Protein AF-A0A831PJU1-F1 (afdb_monomer)

Mean predicted aligned error: 10.59 Å

pLDDT: mean 78.31, std 22.46, range [34.94, 98.44]

Structure (mmCIF, N/CA/C/O backbone):
data_AF-A0A831PJU1-F1
#
_entry.id   AF-A0A831PJU1-F1
#
loop_
_atom_site.group_PDB
_atom_site.id
_atom_site.type_symbol
_atom_site.label_atom_id
_atom_site.label_alt_id
_atom_site.label_comp_id
_atom_site.label_asym_id
_atom_site.label_entity_id
_atom_site.label_seq_id
_atom_site.pdbx_PDB_ins_code
_atom_site.Cartn_x
_atom_site.Cartn_y
_atom_site.Cartn_z
_atom_site.occupancy
_atom_site.B_iso_or_equiv
_atom_site.auth_seq_id
_atom_site.auth_comp_id
_atom_site.auth_asym_id
_atom_site.auth_atom_id
_atom_site.pdbx_PDB_model_num
ATOM 1 N N . GLU A 1 1 ? -14.103 -5.740 18.230 1.00 51.94 1 GLU A N 1
ATOM 2 C CA . GLU A 1 1 ? -12.913 -6.485 17.785 1.00 51.94 1 GLU A CA 1
ATOM 3 C C . GLU A 1 1 ? -12.013 -5.555 16.991 1.00 51.94 1 GLU A C 1
ATOM 5 O O . GLU A 1 1 ? -12.537 -4.743 16.231 1.00 51.94 1 GLU A O 1
ATOM 10 N N . ASP A 1 2 ? -10.699 -5.643 17.201 1.00 80.62 2 ASP A N 1
ATOM 11 C CA . ASP A 1 2 ? -9.700 -4.810 16.522 1.00 80.62 2 ASP A CA 1
ATOM 12 C C . ASP A 1 2 ? -9.123 -5.567 15.317 1.00 80.62 2 ASP A C 1
ATOM 14 O O . ASP A 1 2 ? -8.125 -6.281 15.425 1.00 80.62 2 ASP A O 1
ATOM 18 N N . SER A 1 3 ? -9.775 -5.442 14.161 1.00 91.69 3 SER A N 1
ATOM 19 C CA . SER A 1 3 ? -9.305 -6.041 12.906 1.00 91.69 3 SER A CA 1
ATOM 20 C C . SER A 1 3 ? -8.198 -5.200 12.259 1.00 91.69 3 SER A C 1
ATOM 22 O O . SER A 1 3 ? -8.164 -3.973 12.376 1.00 91.69 3 SER A O 1
ATOM 24 N N . THR A 1 4 ? -7.296 -5.861 11.535 1.00 94.81 4 THR A N 1
ATOM 25 C CA . THR A 1 4 ? -6.269 -5.216 10.704 1.00 94.81 4 THR A CA 1
ATOM 26 C C . THR A 1 4 ? -6.450 -5.657 9.257 1.00 94.81 4 THR A C 1
ATOM 28 O O . THR A 1 4 ? -6.642 -6.843 9.000 1.00 94.81 4 THR A O 1
ATOM 31 N N . VAL A 1 5 ? -6.396 -4.707 8.327 1.00 96.75 5 VAL A N 1
ATOM 32 C CA . VAL A 1 5 ? -6.480 -4.923 6.878 1.00 96.75 5 VAL A CA 1
ATOM 33 C C . VAL A 1 5 ? -5.145 -4.540 6.255 1.00 96.75 5 VAL A C 1
ATOM 35 O O . VAL A 1 5 ? -4.593 -3.482 6.558 1.00 96.75 5 VAL A O 1
ATOM 38 N N . ILE A 1 6 ? -4.638 -5.399 5.377 1.00 97.56 6 ILE A N 1
ATOM 39 C CA . ILE A 1 6 ? -3.437 -5.158 4.579 1.00 97.56 6 ILE A CA 1
ATOM 40 C C . ILE A 1 6 ? -3.882 -5.185 3.116 1.00 97.56 6 ILE A C 1
ATOM 42 O O . ILE A 1 6 ? -4.322 -6.227 2.636 1.00 97.56 6 ILE A O 1
ATOM 46 N N . ASP A 1 7 ? -3.828 -4.038 2.443 1.00 97.25 7 ASP A N 1
ATOM 47 C CA . ASP A 1 7 ? -4.255 -3.870 1.049 1.00 97.25 7 ASP A CA 1
ATOM 48 C C . ASP A 1 7 ? -3.014 -3.815 0.142 1.00 97.25 7 ASP A C 1
ATOM 50 O O . ASP A 1 7 ? -2.282 -2.820 0.120 1.00 97.25 7 ASP A O 1
ATOM 54 N N . CYS A 1 8 ? -2.724 -4.929 -0.533 1.00 96.69 8 CYS A N 1
ATOM 55 C CA . CYS A 1 8 ? -1.525 -5.127 -1.348 1.00 96.69 8 CYS A CA 1
ATOM 56 C C . CYS A 1 8 ? -1.805 -4.755 -2.812 1.00 96.69 8 CYS A C 1
ATOM 58 O O . CYS A 1 8 ? -2.530 -5.478 -3.492 1.00 96.69 8 CYS A O 1
ATOM 60 N N . GLY A 1 9 ? -1.193 -3.680 -3.316 1.00 94.12 9 GLY A N 1
ATOM 61 C CA . GLY A 1 9 ? -1.512 -3.144 -4.645 1.00 94.12 9 GLY A CA 1
ATOM 62 C C . GLY A 1 9 ? -2.784 -2.299 -4.614 1.00 94.12 9 GLY A C 1
ATOM 63 O O . GLY A 1 9 ? -3.704 -2.510 -5.402 1.00 94.12 9 GLY A O 1
ATOM 64 N N . ALA A 1 10 ? -2.842 -1.363 -3.666 1.00 95.88 10 ALA A N 1
ATOM 65 C CA . ALA A 1 10 ? -4.027 -0.563 -3.371 1.00 95.88 10 ALA A CA 1
ATOM 66 C C . ALA A 1 10 ? -4.465 0.359 -4.529 1.00 95.88 10 ALA A C 1
ATOM 68 O O . ALA A 1 10 ? -5.584 0.883 -4.505 1.00 95.88 10 ALA A O 1
ATOM 69 N N . ASN A 1 11 ? -3.615 0.562 -5.541 1.00 94.31 11 ASN A N 1
ATOM 70 C CA . ASN A 1 11 ? -3.856 1.387 -6.719 1.00 94.31 11 ASN A CA 1
ATOM 71 C C . ASN A 1 11 ? -4.369 2.779 -6.314 1.00 94.31 11 ASN A C 1
ATOM 73 O O . ASN A 1 11 ? -3.775 3.442 -5.469 1.00 94.31 11 ASN A O 1
ATOM 77 N N . VAL A 1 12 ? -5.492 3.228 -6.874 1.00 95.06 12 VAL A N 1
ATOM 78 C CA . VAL A 1 12 ? -6.143 4.499 -6.550 1.00 95.06 12 VAL A CA 1
ATOM 79 C C . VAL A 1 12 ? -7.077 4.401 -5.337 1.00 95.06 12 VAL A C 1
ATOM 81 O O . VAL A 1 12 ? -7.800 5.355 -5.063 1.00 95.06 12 VAL A O 1
ATOM 84 N N . GLY A 1 13 ? -7.096 3.284 -4.606 1.00 95.44 13 GLY A N 1
ATOM 85 C CA . GLY A 1 13 ? -7.772 3.154 -3.312 1.00 95.44 13 GLY A CA 1
ATOM 86 C C . GLY A 1 13 ? -9.250 2.772 -3.345 1.00 95.44 13 GLY A C 1
ATOM 87 O O . GLY A 1 13 ? -9.945 3.014 -2.359 1.00 95.44 13 GLY A O 1
ATOM 88 N N . ASP A 1 14 ? -9.755 2.184 -4.434 1.00 95.06 14 ASP A N 1
ATOM 89 C CA . ASP A 1 14 ? -11.165 1.768 -4.516 1.00 95.06 14 ASP A CA 1
ATOM 90 C C . ASP A 1 14 ? -11.525 0.732 -3.442 1.00 95.06 14 ASP A C 1
ATOM 92 O O . ASP A 1 14 ? -12.551 0.870 -2.776 1.00 95.06 14 ASP A O 1
ATOM 96 N N . ILE A 1 15 ? -10.647 -0.251 -3.212 1.00 95.75 15 ILE A N 1
ATOM 97 C CA . ILE A 1 15 ? -10.822 -1.264 -2.163 1.00 95.75 15 ILE A CA 1
ATOM 98 C C . ILE A 1 15 ? -10.480 -0.699 -0.784 1.00 95.75 15 ILE A C 1
ATOM 100 O O . ILE A 1 15 ? -11.273 -0.853 0.145 1.00 95.75 15 ILE A O 1
ATOM 104 N N . THR A 1 16 ? -9.366 0.031 -0.655 1.00 97.19 16 THR A N 1
ATOM 105 C CA . THR A 1 16 ? -8.978 0.705 0.596 1.00 97.19 16 THR A CA 1
ATOM 106 C C . THR A 1 16 ? -10.141 1.510 1.201 1.00 97.19 16 THR A C 1
ATOM 108 O O . THR A 1 16 ? -10.396 1.434 2.405 1.00 97.19 16 THR A O 1
ATOM 111 N N . LEU A 1 17 ? -10.890 2.259 0.381 1.00 96.88 17 LEU A N 1
ATOM 112 C CA . LEU A 1 17 ? -11.993 3.101 0.853 1.00 96.88 17 LEU A CA 1
ATOM 113 C C . LEU A 1 17 ? -13.199 2.323 1.394 1.00 96.88 17 LEU A C 1
ATOM 115 O O . LEU A 1 17 ? -13.940 2.870 2.212 1.00 96.88 17 LEU A O 1
ATOM 119 N N . LEU A 1 18 ? -13.396 1.060 1.006 1.00 96.00 18 LEU A N 1
ATOM 120 C CA . LEU A 1 18 ? -14.462 0.227 1.579 1.00 96.00 18 LEU A CA 1
ATOM 121 C C . LEU A 1 18 ? -14.248 0.006 3.082 1.00 96.00 18 LEU A C 1
ATOM 123 O O . LEU A 1 18 ? -15.209 -0.079 3.848 1.00 96.00 18 LEU A O 1
ATOM 127 N N . PHE A 1 19 ? -12.990 -0.001 3.523 1.00 95.38 19 PHE A N 1
ATOM 128 C CA . PHE A 1 19 ? -12.617 -0.177 4.924 1.00 95.38 19 PHE A CA 1
ATOM 129 C C . PHE A 1 19 ? -12.544 1.137 5.711 1.00 95.38 19 PHE A C 1
ATOM 131 O O . PHE A 1 19 ? -12.462 1.113 6.941 1.00 95.38 19 PHE A O 1
ATOM 138 N N . ALA A 1 20 ? -12.651 2.286 5.040 1.00 92.94 20 ALA A N 1
ATOM 139 C CA . ALA A 1 20 ? -12.529 3.611 5.646 1.00 92.94 20 ALA A CA 1
ATOM 140 C C . ALA A 1 20 ? -13.584 3.896 6.730 1.00 92.94 20 ALA A C 1
ATOM 142 O O . ALA A 1 20 ? -13.316 4.602 7.696 1.00 92.94 20 ALA A O 1
ATOM 143 N N . LYS A 1 21 ? -14.784 3.317 6.592 1.00 88.69 21 LYS A N 1
ATOM 144 C CA . LYS A 1 21 ? -15.891 3.464 7.557 1.00 88.69 21 LYS A CA 1
ATOM 145 C C . LYS A 1 21 ? -15.870 2.426 8.683 1.00 88.69 21 LYS A C 1
ATOM 147 O O . LYS A 1 21 ? -16.738 2.443 9.553 1.00 88.69 21 LYS A O 1
ATOM 152 N N . THR A 1 22 ? -14.922 1.495 8.651 1.00 91.94 22 THR A N 1
ATOM 153 C CA . THR A 1 22 ? -14.787 0.460 9.678 1.00 91.94 22 THR A CA 1
ATOM 154 C C . THR A 1 22 ? -13.880 0.942 10.810 1.00 91.94 22 THR A C 1
ATOM 156 O O . THR A 1 22 ? -13.189 1.949 10.688 1.00 91.94 22 THR A O 1
ATOM 159 N N . LYS A 1 23 ? -13.843 0.199 11.921 1.00 92.81 23 LYS A N 1
ATOM 160 C CA . LYS A 1 23 ? -12.859 0.422 12.995 1.00 92.81 23 LYS A CA 1
ATOM 161 C C . LYS A 1 23 ? -11.515 -0.270 12.728 1.00 92.81 23 LYS A C 1
ATOM 163 O O . LYS A 1 23 ? -10.625 -0.198 13.571 1.00 92.81 23 LYS A O 1
ATOM 168 N N . ALA A 1 24 ? -11.369 -0.956 11.592 1.00 95.00 24 ALA A N 1
ATOM 169 C CA . ALA A 1 24 ? -10.143 -1.667 11.273 1.00 95.00 24 ALA A CA 1
ATOM 170 C C . ALA A 1 24 ? -9.000 -0.687 10.992 1.00 95.00 24 ALA A C 1
ATOM 172 O O . ALA A 1 24 ? -9.207 0.362 10.376 1.00 95.00 24 ALA A O 1
ATOM 173 N N . LYS A 1 25 ? -7.786 -1.058 11.405 1.00 96.00 25 LYS A N 1
ATOM 174 C CA . LYS A 1 25 ? -6.561 -0.388 10.953 1.00 96.00 25 LYS A CA 1
ATOM 175 C C . LYS A 1 25 ? -6.216 -0.902 9.562 1.00 96.00 25 LYS A C 1
ATOM 177 O O . LYS A 1 25 ? -6.105 -2.111 9.380 1.00 96.00 25 LYS A O 1
ATOM 182 N N . VAL A 1 26 ? -6.046 -0.002 8.604 1.00 97.62 26 VAL A N 1
ATOM 183 C CA . VAL A 1 26 ? -5.797 -0.334 7.200 1.00 97.62 26 VAL A CA 1
ATOM 184 C C . VAL A 1 26 ? -4.393 0.114 6.819 1.00 97.62 26 VAL A C 1
ATOM 186 O O . VAL A 1 26 ? -4.029 1.274 7.016 1.00 97.62 26 VAL A O 1
ATOM 189 N N . PHE A 1 27 ? -3.611 -0.804 6.264 1.00 98.25 27 PHE A N 1
ATOM 190 C CA . PHE A 1 27 ? -2.280 -0.550 5.727 1.00 98.25 27 PHE A CA 1
ATOM 191 C C . PHE A 1 27 ? -2.301 -0.823 4.223 1.00 98.25 27 PHE A C 1
ATOM 193 O O . PHE A 1 27 ? -2.376 -1.977 3.808 1.00 98.25 27 PHE A O 1
ATOM 200 N N . SER A 1 28 ? -2.259 0.237 3.421 1.00 98.44 28 SER A N 1
ATOM 201 C CA . SER A 1 28 ? -2.364 0.173 1.961 1.00 98.44 28 SER A CA 1
ATOM 202 C C . SER A 1 28 ? -1.003 0.380 1.310 1.00 98.44 28 SER A C 1
ATOM 204 O O . SER A 1 28 ? -0.335 1.382 1.569 1.00 98.44 28 SER A O 1
ATOM 206 N N . PHE A 1 29 ? -0.603 -0.544 0.447 1.00 98.31 29 PHE A N 1
ATOM 207 C CA . PHE A 1 29 ? 0.674 -0.528 -0.258 1.00 98.31 29 PHE A CA 1
ATOM 208 C C . PHE A 1 29 ? 0.426 -0.328 -1.750 1.00 98.31 29 PHE A C 1
ATOM 210 O O . PHE A 1 29 ? -0.255 -1.144 -2.367 1.00 98.31 29 PHE A O 1
ATOM 217 N N . GLU A 1 30 ? 0.966 0.745 -2.327 1.00 97.12 30 GLU A N 1
ATOM 218 C CA . GLU A 1 30 ? 0.897 1.001 -3.768 1.00 97.12 30 GLU A CA 1
ATOM 219 C C . GLU A 1 30 ? 2.262 1.458 -4.303 1.00 97.12 30 GLU A C 1
ATOM 221 O O . GLU A 1 30 ? 2.728 2.533 -3.921 1.00 97.12 30 GLU A O 1
ATOM 226 N N . PRO A 1 31 ? 2.921 0.675 -5.172 1.00 94.81 31 PRO A N 1
ATOM 227 C CA . PRO A 1 31 ? 4.228 1.044 -5.705 1.00 94.81 31 PRO A CA 1
ATOM 228 C C . PRO A 1 31 ? 4.211 2.162 -6.758 1.00 94.81 31 PRO A C 1
ATOM 230 O O . PRO A 1 31 ? 5.196 2.895 -6.859 1.00 94.81 31 PRO A O 1
ATOM 233 N N . ASP A 1 32 ? 3.147 2.309 -7.556 1.00 91.94 32 ASP A N 1
ATOM 234 C CA . ASP A 1 32 ? 3.074 3.323 -8.613 1.00 91.94 32 ASP A CA 1
ATOM 235 C C . ASP A 1 32 ? 2.937 4.733 -7.994 1.00 91.94 32 ASP A C 1
ATOM 237 O O . ASP A 1 32 ? 1.928 5.022 -7.346 1.00 91.94 32 ASP A O 1
ATOM 241 N N . PRO A 1 33 ? 3.887 5.664 -8.234 1.00 91.62 33 PRO A N 1
ATOM 242 C CA . PRO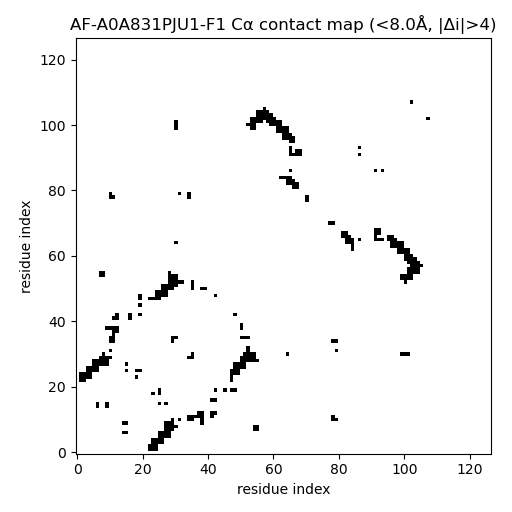 A 1 33 ? 3.844 7.012 -7.664 1.00 91.62 33 PRO A CA 1
ATOM 243 C C . PRO A 1 33 ? 2.575 7.812 -8.007 1.00 91.62 33 PRO A C 1
ATOM 245 O O . PRO A 1 33 ? 2.104 8.609 -7.192 1.00 91.62 33 PRO A O 1
ATOM 248 N N . LEU A 1 34 ? 2.019 7.631 -9.211 1.00 89.44 34 LEU A N 1
ATOM 249 C CA . LEU A 1 34 ? 0.812 8.337 -9.649 1.00 89.44 34 LEU A CA 1
ATOM 250 C C . LEU A 1 34 ? -0.429 7.766 -8.962 1.00 89.44 34 LEU A C 1
ATOM 252 O O . LEU A 1 34 ? -1.226 8.535 -8.422 1.00 89.44 34 LEU A O 1
ATOM 256 N N . ALA A 1 35 ? -0.560 6.438 -8.919 1.00 91.12 35 ALA A N 1
ATOM 257 C CA . ALA A 1 35 ? -1.664 5.786 -8.218 1.00 91.12 35 ALA A CA 1
ATOM 258 C C . ALA A 1 35 ? -1.600 6.071 -6.709 1.00 91.12 35 ALA A C 1
ATOM 260 O O . ALA A 1 35 ? -2.594 6.492 -6.116 1.00 91.12 35 ALA A O 1
ATOM 261 N N . TYR A 1 36 ? -0.405 5.986 -6.114 1.00 96.12 36 TYR A N 1
ATOM 262 C CA . TYR A 1 36 ? -0.152 6.314 -4.712 1.00 96.12 36 TYR A CA 1
ATOM 263 C C . TYR A 1 36 ? -0.536 7.759 -4.365 1.00 96.12 36 TYR A C 1
ATOM 265 O O . TYR A 1 36 ? -1.144 8.007 -3.321 1.00 96.12 36 TYR A O 1
ATOM 273 N N . LYS A 1 37 ? -0.237 8.729 -5.242 1.00 95.94 37 LYS A N 1
ATOM 274 C CA . LYS A 1 37 ? -0.661 10.124 -5.048 1.00 95.94 37 LYS A CA 1
ATOM 275 C C . LYS A 1 37 ? -2.184 10.229 -4.952 1.00 95.94 37 LYS A C 1
ATOM 277 O O . LYS A 1 37 ? -2.688 10.888 -4.042 1.00 95.94 37 LYS A O 1
ATOM 282 N N . THR A 1 38 ? -2.915 9.565 -5.846 1.00 95.50 38 THR A N 1
ATOM 283 C CA . THR A 1 38 ? -4.384 9.534 -5.817 1.00 95.50 38 THR A CA 1
ATOM 284 C C . THR A 1 38 ? -4.917 8.800 -4.587 1.00 95.50 38 THR A C 1
ATOM 286 O O . THR A 1 38 ? -5.821 9.316 -3.931 1.00 95.50 38 THR A O 1
ATOM 289 N N . LEU A 1 39 ? -4.336 7.653 -4.223 1.00 97.19 39 LEU A N 1
ATOM 290 C CA . LEU A 1 39 ? -4.660 6.919 -2.999 1.00 97.19 39 LEU A CA 1
ATOM 291 C C . LEU A 1 39 ? -4.543 7.826 -1.772 1.00 97.19 39 LEU A C 1
ATOM 293 O O . LEU A 1 39 ? -5.523 7.997 -1.055 1.00 97.19 39 LEU A O 1
ATOM 297 N N . LYS A 1 40 ? -3.385 8.474 -1.577 1.00 97.88 40 LYS A N 1
ATOM 298 C CA .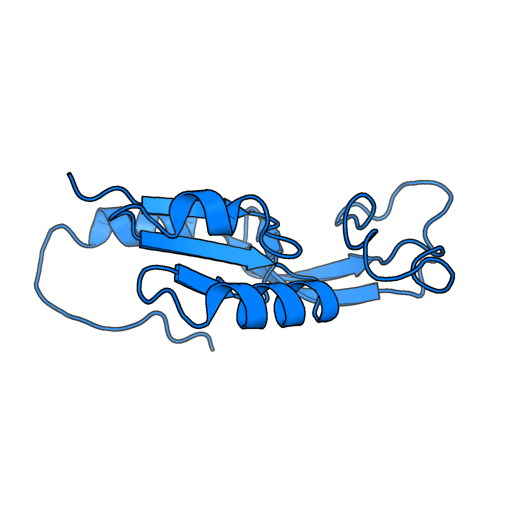 LYS A 1 40 ? -3.131 9.407 -0.466 1.00 97.88 40 LYS A CA 1
ATOM 299 C C . LYS A 1 40 ? -4.145 10.542 -0.412 1.00 97.88 40 LYS A C 1
ATOM 301 O O . LYS A 1 40 ? -4.579 10.909 0.675 1.00 97.88 40 LYS A O 1
ATOM 306 N N . GLN A 1 41 ? -4.510 11.111 -1.560 1.00 97.75 41 GLN A N 1
ATOM 307 C CA . GLN A 1 41 ? -5.510 12.179 -1.629 1.00 97.75 41 GLN A CA 1
ATOM 308 C C . GLN A 1 41 ? -6.897 11.676 -1.224 1.00 97.75 41 GLN A C 1
ATOM 310 O O . GLN A 1 41 ? -7.569 12.311 -0.415 1.00 97.75 41 GLN A O 1
ATOM 315 N N . ARG A 1 42 ? -7.314 10.520 -1.749 1.00 97.38 42 ARG A N 1
ATOM 316 C CA . ARG A 1 42 ? -8.627 9.925 -1.469 1.00 97.38 42 ARG A CA 1
ATOM 317 C C . ARG A 1 42 ? -8.763 9.453 -0.023 1.00 97.38 42 ARG A C 1
ATOM 319 O O . ARG A 1 42 ? -9.869 9.483 0.511 1.00 97.38 42 ARG A O 1
ATOM 326 N N . THR A 1 43 ? -7.667 9.040 0.613 1.00 97.69 43 THR A N 1
ATOM 327 C CA . THR A 1 43 ? -7.676 8.503 1.981 1.00 97.69 43 THR A CA 1
ATOM 328 C C . THR A 1 43 ? -7.294 9.518 3.064 1.00 97.69 43 THR A C 1
ATOM 330 O O . THR A 1 43 ? -7.388 9.194 4.244 1.00 97.69 43 THR A O 1
ATOM 333 N N . ALA A 1 44 ? -6.930 10.758 2.708 1.00 96.88 44 ALA A N 1
ATOM 334 C CA . ALA A 1 44 ? -6.405 11.770 3.637 1.00 96.88 44 ALA A CA 1
ATOM 335 C C . ALA A 1 44 ? -7.309 12.081 4.849 1.00 96.88 44 ALA A C 1
ATOM 337 O O . ALA A 1 44 ? -6.807 12.458 5.905 1.00 96.88 44 ALA A O 1
ATOM 338 N N . GLY A 1 45 ? -8.629 11.929 4.708 1.00 96.94 45 GLY A N 1
ATOM 339 C CA . GLY A 1 45 ? -9.600 12.172 5.781 1.00 96.94 45 GLY A CA 1
ATOM 340 C C . GLY A 1 45 ? -9.826 10.997 6.739 1.00 96.94 45 GLY A C 1
ATOM 341 O O . GLY A 1 45 ? -10.631 11.130 7.658 1.00 96.94 45 GLY A O 1
ATOM 342 N N . PHE A 1 46 ? -9.166 9.852 6.538 1.00 97.31 46 PHE A N 1
ATOM 343 C CA . PHE A 1 46 ? -9.432 8.627 7.295 1.00 97.31 46 PHE A CA 1
ATOM 344 C C . PHE A 1 46 ? -8.241 8.248 8.187 1.00 97.31 46 PHE A C 1
ATOM 346 O O . PHE A 1 46 ? -7.264 7.673 7.704 1.00 97.31 46 PHE A O 1
ATOM 353 N N . PRO A 1 47 ? -8.302 8.524 9.504 1.00 96.25 47 PRO A N 1
ATOM 354 C CA . PRO A 1 47 ? -7.167 8.328 10.411 1.00 96.25 47 PRO A CA 1
ATOM 355 C C . PRO A 1 47 ? -6.829 6.852 10.663 1.00 96.25 47 PRO A C 1
ATOM 357 O O . PRO A 1 47 ? -5.759 6.541 11.180 1.00 96.25 47 PRO A O 1
ATOM 360 N N . ASN A 1 48 ? -7.733 5.933 10.320 1.00 96.62 48 ASN A N 1
ATOM 361 C CA . ASN A 1 48 ? -7.506 4.497 10.423 1.00 96.62 48 ASN A CA 1
ATOM 362 C C . ASN A 1 48 ? -6.754 3.915 9.213 1.00 96.62 48 ASN A C 1
ATOM 364 O O . ASN A 1 48 ? -6.464 2.720 9.222 1.00 96.62 48 ASN A O 1
ATOM 368 N N . ILE A 1 49 ? -6.429 4.726 8.198 1.00 98.06 49 ILE A N 1
ATOM 369 C CA . ILE A 1 49 ? -5.744 4.298 6.975 1.00 98.06 49 ILE A CA 1
ATOM 370 C C . ILE A 1 49 ? -4.324 4.868 6.943 1.00 98.06 49 ILE A C 1
ATOM 372 O O . ILE A 1 49 ? -4.108 6.072 7.055 1.00 98.06 49 ILE A O 1
ATOM 376 N N . THR A 1 50 ? -3.338 3.998 6.743 1.00 98.31 50 THR A N 1
ATOM 377 C CA . THR A 1 50 ? -1.942 4.366 6.478 1.00 98.31 50 THR A CA 1
ATOM 378 C C . THR A 1 50 ? -1.555 3.869 5.093 1.00 98.31 50 THR A C 1
ATOM 380 O O . THR A 1 50 ? -1.761 2.701 4.780 1.00 98.31 50 THR A O 1
ATOM 383 N N . CYS A 1 51 ? -1.002 4.746 4.256 1.00 98.44 51 CYS A N 1
ATOM 384 C CA . CYS A 1 51 ? -0.578 4.402 2.898 1.00 98.44 51 CYS A CA 1
ATOM 385 C C . CYS A 1 51 ? 0.950 4.409 2.792 1.00 98.44 51 CYS A C 1
ATOM 387 O O . CYS A 1 51 ? 1.595 5.317 3.322 1.00 98.44 51 CYS A O 1
ATOM 389 N N . PHE A 1 52 ? 1.507 3.452 2.052 1.00 98.38 52 PHE A N 1
ATOM 390 C CA . PHE A 1 52 ? 2.933 3.332 1.765 1.00 98.38 52 PHE A CA 1
ATOM 391 C C . PHE A 1 52 ? 3.168 3.242 0.260 1.00 98.38 52 PHE A C 1
ATOM 393 O O . PHE A 1 52 ? 2.524 2.447 -0.425 1.00 98.38 52 PHE A O 1
ATOM 400 N N . GLN A 1 53 ? 4.130 4.018 -0.238 1.00 97.62 53 GLN A N 1
ATOM 401 C CA . GLN A 1 53 ? 4.573 3.927 -1.626 1.00 97.62 53 GLN A CA 1
ATOM 402 C C . GLN A 1 53 ? 5.578 2.780 -1.789 1.00 97.62 53 GLN A C 1
ATOM 404 O O . GLN A 1 53 ? 6.773 3.010 -1.954 1.00 97.62 53 GLN A O 1
ATOM 409 N N . LYS A 1 54 ? 5.112 1.541 -1.625 1.00 97.75 54 LYS A N 1
ATOM 410 C CA . LYS A 1 54 ? 5.949 0.336 -1.673 1.00 97.75 54 LYS A CA 1
ATOM 411 C C . LYS A 1 54 ? 5.193 -0.807 -2.337 1.00 97.75 54 LYS A C 1
ATOM 413 O O . LYS A 1 54 ? 3.973 -0.899 -2.219 1.00 97.75 54 LYS A O 1
ATOM 418 N N . GLY A 1 55 ? 5.928 -1.694 -2.995 1.00 96.12 55 GLY A N 1
ATOM 419 C CA . GLY A 1 55 ? 5.436 -3.003 -3.403 1.00 96.12 55 GLY A CA 1
ATOM 420 C C . GLY A 1 55 ? 5.353 -3.966 -2.217 1.00 96.12 55 GLY A C 1
ATOM 421 O O . GLY A 1 55 ? 5.964 -3.749 -1.168 1.00 96.12 55 GLY A O 1
ATOM 422 N N . VAL A 1 56 ? 4.623 -5.062 -2.403 1.00 96.88 56 VAL A N 1
ATOM 423 C CA . VAL A 1 56 ? 4.542 -6.159 -1.432 1.00 96.88 56 VAL A CA 1
ATOM 424 C C . VAL A 1 56 ? 5.091 -7.425 -2.077 1.00 96.88 56 VAL A C 1
ATOM 426 O O . VAL A 1 56 ? 4.679 -7.791 -3.176 1.00 96.88 56 VAL A O 1
ATOM 429 N N . GLY A 1 57 ? 6.025 -8.082 -1.396 1.00 96.12 57 GLY A N 1
ATOM 430 C CA . GLY A 1 57 ? 6.685 -9.298 -1.853 1.00 96.12 57 GLY A CA 1
ATOM 431 C C . GLY A 1 57 ? 7.090 -10.197 -0.687 1.00 96.12 57 GLY A C 1
ATOM 432 O O . GLY A 1 57 ? 6.517 -10.133 0.400 1.00 96.12 57 GLY A O 1
ATOM 433 N N . THR A 1 58 ? 8.072 -11.062 -0.930 1.00 96.38 58 THR A N 1
ATOM 434 C CA . THR A 1 58 ? 8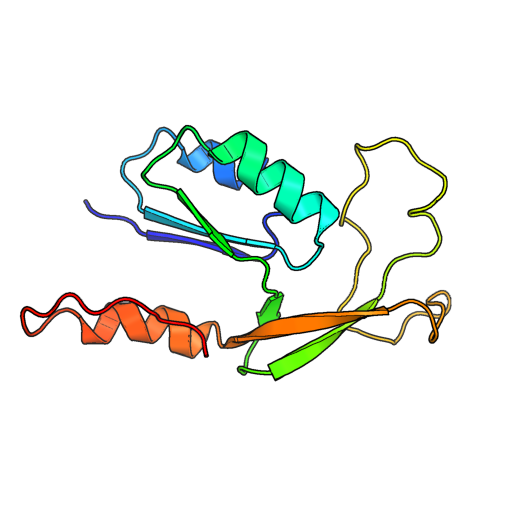.567 -12.059 0.038 1.00 96.38 58 THR A CA 1
ATOM 435 C C . THR A 1 58 ? 9.862 -11.648 0.731 1.00 96.38 58 THR A C 1
ATOM 437 O O . THR A 1 58 ? 10.374 -12.397 1.549 1.00 96.38 58 THR A O 1
ATOM 440 N N . GLU A 1 59 ? 10.427 -10.498 0.371 1.00 95.25 59 GLU A N 1
ATOM 441 C CA . GLU A 1 59 ? 11.685 -9.997 0.917 1.00 95.25 59 GLU A CA 1
ATOM 442 C C . GLU A 1 59 ? 11.722 -8.470 0.820 1.00 95.25 59 GLU A C 1
ATOM 444 O O . GLU A 1 59 ? 11.111 -7.878 -0.077 1.00 95.25 59 GLU A O 1
ATOM 449 N N . ASN A 1 60 ? 12.454 -7.833 1.734 1.00 97.31 60 ASN A N 1
ATOM 450 C CA . ASN A 1 60 ? 12.720 -6.404 1.643 1.00 97.31 60 ASN A CA 1
ATOM 451 C C . ASN A 1 60 ? 13.793 -6.164 0.581 1.00 97.31 60 ASN A C 1
ATOM 453 O O . ASN A 1 60 ? 14.929 -6.609 0.749 1.00 97.31 60 ASN A O 1
ATOM 457 N N . LYS A 1 61 ? 13.447 -5.465 -0.500 1.00 96.81 61 LYS A N 1
ATOM 458 C CA . LYS A 1 61 ? 14.391 -5.172 -1.586 1.00 96.81 61 LYS A CA 1
ATOM 459 C C . LYS A 1 61 ? 13.970 -3.985 -2.435 1.00 96.81 61 LYS A C 1
ATOM 461 O O . LYS A 1 61 ? 12.803 -3.594 -2.447 1.00 96.81 61 LYS A O 1
ATOM 466 N N . ILE A 1 62 ? 14.917 -3.489 -3.223 1.00 95.56 62 ILE A N 1
ATOM 467 C CA . ILE A 1 62 ? 14.612 -2.670 -4.391 1.00 95.56 62 ILE A CA 1
ATOM 468 C C . ILE A 1 62 ? 14.223 -3.598 -5.544 1.00 95.56 62 ILE A C 1
ATOM 470 O O . ILE A 1 62 ? 14.926 -4.566 -5.837 1.00 95.56 62 ILE A O 1
ATOM 474 N N . THR A 1 63 ? 13.079 -3.331 -6.167 1.00 89.56 63 THR A N 1
ATOM 475 C CA . THR A 1 63 ? 12.537 -4.134 -7.269 1.00 89.56 63 THR A CA 1
ATOM 476 C C . THR A 1 63 ? 12.297 -3.244 -8.486 1.00 89.56 63 THR A C 1
ATOM 478 O O . THR A 1 63 ? 11.679 -2.188 -8.339 1.00 89.56 63 THR A O 1
ATOM 481 N N . PRO A 1 64 ? 12.725 -3.654 -9.693 1.00 87.62 64 PRO A N 1
ATOM 482 C CA . PRO A 1 64 ? 12.305 -3.004 -10.927 1.00 87.62 64 PRO A CA 1
ATOM 483 C C . PRO A 1 64 ? 10.791 -3.147 -11.129 1.00 87.62 64 PRO A C 1
ATOM 485 O O . PRO A 1 64 ? 10.253 -4.256 -11.150 1.00 87.62 64 PRO A O 1
ATOM 488 N N . PHE A 1 65 ? 10.099 -2.025 -11.289 1.00 83.50 65 PHE A N 1
ATOM 489 C CA . PHE A 1 65 ? 8.668 -1.953 -11.553 1.00 83.50 65 PHE A CA 1
ATOM 490 C C . PHE A 1 65 ? 8.435 -1.424 -12.964 1.00 83.50 65 PHE A C 1
ATOM 492 O O . PHE A 1 65 ? 8.676 -0.250 -13.253 1.00 83.50 65 PHE A O 1
ATOM 499 N N . PHE A 1 66 ? 7.987 -2.310 -13.851 1.00 79.44 66 PHE A N 1
ATOM 500 C CA . PHE A 1 66 ? 7.829 -2.017 -15.271 1.00 79.44 66 PHE A CA 1
ATOM 501 C C . PHE A 1 66 ? 6.450 -1.424 -15.557 1.00 79.44 66 PHE A C 1
ATOM 503 O O . PHE A 1 66 ? 5.421 -1.979 -15.154 1.00 79.44 66 PHE A O 1
ATOM 510 N N . PHE A 1 67 ? 6.426 -0.317 -16.300 1.00 69.44 67 PHE A N 1
ATOM 511 C CA . PHE A 1 67 ? 5.182 0.284 -16.769 1.00 69.44 67 PHE A CA 1
ATOM 512 C C . PHE A 1 67 ? 4.751 -0.327 -18.103 1.00 69.44 67 PHE A C 1
ATOM 514 O O . PHE A 1 67 ? 5.563 -0.529 -19.006 1.00 69.44 67 PHE A O 1
ATOM 521 N N . HIS A 1 68 ? 3.449 -0.565 -18.267 1.00 63.50 68 HIS A N 1
ATOM 522 C CA . HIS A 1 68 ? 2.908 -0.929 -19.575 1.00 63.50 68 HIS A CA 1
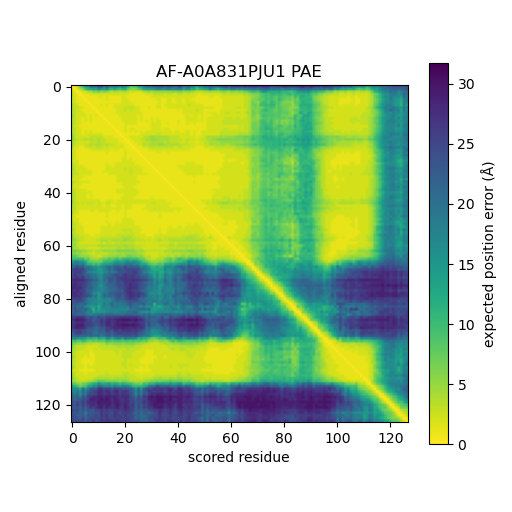ATOM 523 C C . HIS A 1 68 ? 2.965 0.281 -20.527 1.00 63.50 68 HIS A C 1
ATOM 525 O O . HIS A 1 68 ? 2.627 1.401 -20.134 1.00 63.50 68 HIS A O 1
ATOM 531 N N . ARG A 1 69 ? 3.351 0.058 -21.794 1.00 52.16 69 ARG A N 1
ATOM 532 C CA . ARG A 1 69 ? 3.565 1.104 -22.822 1.00 52.16 69 ARG A CA 1
ATOM 533 C C . ARG A 1 69 ? 2.369 2.041 -23.060 1.00 52.16 69 ARG A C 1
ATOM 535 O O . ARG A 1 69 ? 2.568 3.173 -23.478 1.00 52.16 69 ARG A O 1
ATOM 542 N N . GLU A 1 70 ? 1.146 1.609 -22.759 1.00 54.00 70 GLU A N 1
ATOM 543 C CA . GLU A 1 70 ? -0.088 2.378 -23.004 1.00 54.00 70 GLU A CA 1
ATOM 544 C C . GLU A 1 70 ? -0.431 3.401 -21.909 1.00 54.00 70 GLU A C 1
ATOM 546 O O . GLU A 1 70 ? -1.401 4.148 -22.044 1.00 54.00 70 GLU A O 1
ATOM 551 N N . ARG A 1 71 ? 0.390 3.508 -20.852 1.00 51.97 71 ARG A N 1
ATOM 552 C CA . ARG A 1 71 ? 0.233 4.525 -19.794 1.00 51.97 71 ARG A CA 1
ATOM 553 C C . ARG A 1 71 ? 0.201 5.960 -20.342 1.00 51.97 71 ARG A C 1
ATOM 555 O O . ARG A 1 71 ? -0.322 6.853 -19.685 1.00 51.97 71 ARG A O 1
ATOM 562 N N . THR A 1 72 ? 0.754 6.185 -21.532 1.00 47.31 72 THR A N 1
ATOM 563 C CA . THR A 1 72 ? 0.854 7.498 -22.179 1.00 47.31 72 THR A CA 1
ATOM 564 C C . THR A 1 72 ? -0.423 7.961 -22.885 1.00 47.31 72 THR A C 1
ATOM 566 O O . THR A 1 72 ? -0.556 9.162 -23.099 1.00 47.31 72 THR A O 1
ATOM 569 N N . ASN A 1 73 ? -1.376 7.073 -23.211 1.00 45.00 73 ASN A N 1
ATOM 570 C CA . ASN A 1 73 ? -2.457 7.407 -24.155 1.00 45.00 73 ASN A CA 1
ATOM 571 C C . ASN A 1 73 ? -3.888 7.370 -23.601 1.00 45.00 73 ASN A C 1
ATOM 573 O O . ASN A 1 73 ? -4.811 7.760 -24.315 1.00 45.00 73 ASN A O 1
ATOM 577 N N . LEU A 1 74 ? -4.125 6.943 -22.356 1.00 43.28 74 LEU A N 1
ATOM 578 C CA . LEU A 1 74 ? -5.491 6.806 -21.842 1.00 43.28 74 LEU A CA 1
ATOM 579 C C . LEU A 1 74 ? -5.673 7.489 -20.485 1.00 43.28 74 LEU A C 1
ATOM 581 O O . LEU A 1 74 ? -5.147 7.063 -19.461 1.00 43.28 74 LEU A O 1
ATOM 585 N N . ASN A 1 75 ? -6.462 8.566 -20.527 1.00 45.53 75 ASN A N 1
ATOM 586 C CA . ASN A 1 75 ? -7.167 9.225 -19.430 1.00 45.53 75 ASN A CA 1
ATOM 587 C C . ASN A 1 75 ? -7.156 8.445 -18.110 1.00 45.53 75 ASN A C 1
ATOM 589 O O . ASN A 1 75 ? -7.904 7.481 -18.009 1.00 45.53 75 ASN A O 1
ATOM 593 N N . HIS A 1 76 ? -6.362 8.912 -17.134 1.00 48.59 76 HIS A N 1
ATOM 594 C CA . HIS A 1 76 ? -6.511 8.962 -15.659 1.00 48.59 76 HIS A CA 1
ATOM 595 C C . HIS A 1 76 ? -7.289 7.882 -14.854 1.00 48.59 76 HIS A C 1
ATOM 597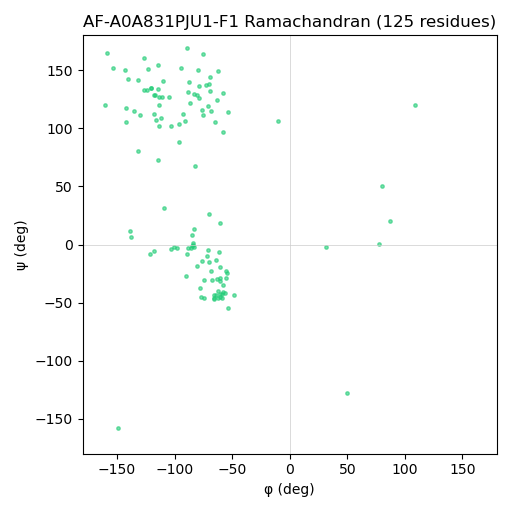 O O . HIS A 1 76 ? -7.336 7.967 -13.630 1.00 48.59 76 HIS A O 1
ATOM 603 N N . LYS A 1 77 ? -7.894 6.874 -15.477 1.00 43.81 77 LYS A N 1
ATOM 604 C CA . LYS A 1 77 ? -8.789 5.859 -14.903 1.00 43.81 77 LYS A CA 1
ATOM 605 C C . LYS A 1 77 ? -8.278 4.430 -15.115 1.00 43.81 77 LYS A C 1
ATOM 607 O O . LYS A 1 77 ? -8.839 3.513 -14.535 1.00 43.81 77 LYS A O 1
ATOM 612 N N . ALA A 1 78 ? -7.220 4.242 -15.906 1.00 45.88 78 ALA A N 1
ATOM 613 C CA . ALA A 1 78 ? -6.623 2.938 -16.205 1.00 45.88 78 ALA A CA 1
ATOM 614 C C . ALA A 1 78 ? -5.246 2.748 -15.538 1.00 45.88 78 ALA A C 1
ATOM 616 O O . ALA A 1 78 ? -4.366 2.090 -16.089 1.00 45.88 78 ALA A O 1
ATOM 617 N N . PHE A 1 79 ? -5.017 3.348 -14.365 1.00 51.50 79 PHE A N 1
ATOM 618 C CA . PHE A 1 79 ? -3.795 3.064 -13.617 1.00 51.50 79 PHE A CA 1
ATOM 619 C C . PHE A 1 79 ? -3.843 1.621 -13.076 1.00 51.50 79 PHE A C 1
ATOM 621 O O . PHE A 1 79 ? -4.844 1.184 -12.519 1.00 51.50 79 PHE A O 1
ATOM 628 N N . SER A 1 80 ? -2.746 0.892 -13.288 1.00 49.44 80 SER A N 1
ATOM 629 C CA . SER A 1 80 ? -2.314 -0.336 -12.597 1.00 49.44 80 SER A CA 1
ATOM 630 C C . SER A 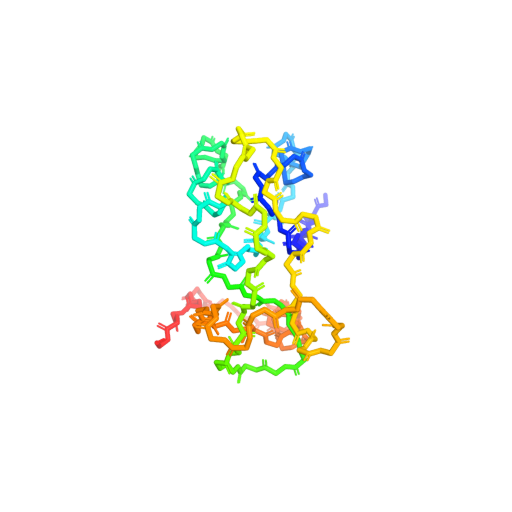1 80 ? -2.923 -1.719 -12.901 1.00 49.44 80 SER A C 1
ATOM 632 O O . SER A 1 80 ? -2.415 -2.686 -12.338 1.00 49.44 80 SER A O 1
ATOM 634 N N . VAL A 1 81 ? -3.881 -1.917 -13.814 1.00 46.84 81 VAL A N 1
ATOM 635 C CA . VAL A 1 81 ? -4.292 -3.308 -14.163 1.00 46.84 81 VAL A CA 1
ATOM 636 C C . VAL A 1 81 ? -3.244 -4.090 -14.978 1.00 46.84 81 VAL A C 1
ATOM 638 O O . VAL A 1 81 ? -3.430 -5.275 -15.239 1.00 46.84 81 VAL A O 1
ATOM 641 N N . SER A 1 82 ? -2.129 -3.466 -15.379 1.00 49.75 82 SER A N 1
ATOM 642 C CA . SER A 1 82 ? -1.130 -4.096 -16.261 1.00 49.75 82 SER A CA 1
ATOM 643 C C . SER A 1 82 ? 0.344 -3.857 -15.906 1.00 49.75 82 SER A C 1
ATOM 645 O O . SER A 1 82 ? 1.218 -4.272 -16.665 1.00 49.75 82 SER A O 1
ATOM 647 N N . SER A 1 83 ? 0.656 -3.223 -14.772 1.00 53.12 83 SER A N 1
ATOM 648 C CA . SER A 1 83 ? 2.051 -3.120 -14.309 1.00 53.12 83 SER A CA 1
ATOM 649 C C . SER A 1 83 ? 2.471 -4.437 -13.656 1.00 53.12 83 SER A C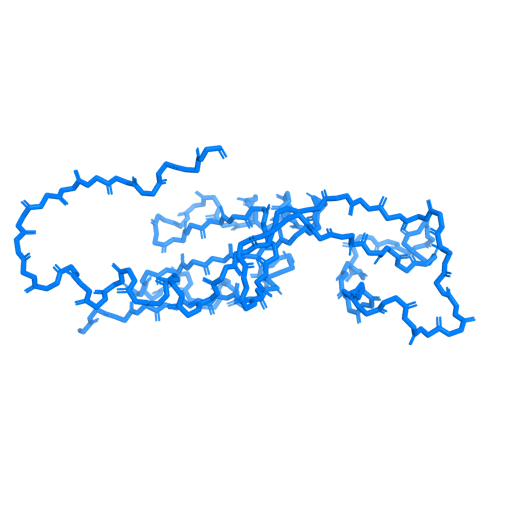 1
ATOM 651 O O . SER A 1 83 ? 1.699 -5.028 -12.900 1.00 53.12 83 SER A O 1
ATOM 653 N N . SER A 1 84 ? 3.674 -4.929 -13.956 1.00 53.41 84 SER A N 1
ATOM 654 C CA . SER A 1 84 ? 4.124 -6.247 -13.500 1.00 53.41 84 SER A CA 1
ATOM 655 C C . SER A 1 84 ? 5.518 -6.191 -12.891 1.00 53.41 84 SER A C 1
ATOM 657 O O . SER A 1 84 ? 6.412 -5.524 -13.403 1.00 53.41 84 SER A O 1
ATOM 659 N N . VAL A 1 85 ? 5.701 -6.962 -11.820 1.00 55.25 85 VAL A N 1
ATOM 660 C CA . VAL A 1 85 ? 7.017 -7.301 -11.253 1.00 55.25 85 VAL A CA 1
ATOM 661 C C . VAL A 1 85 ? 7.722 -8.375 -12.106 1.00 55.25 85 VAL A C 1
ATOM 663 O O . VAL A 1 85 ? 8.922 -8.596 -11.980 1.00 55.25 85 VAL A O 1
ATOM 666 N N . ILE A 1 86 ? 6.997 -9.046 -13.009 1.00 55.09 86 ILE A N 1
ATOM 667 C CA . ILE A 1 86 ? 7.523 -10.126 -13.848 1.00 55.09 86 ILE A CA 1
ATOM 668 C C . ILE A 1 86 ? 7.919 -9.551 -15.213 1.00 55.09 86 ILE A C 1
ATOM 670 O O . ILE A 1 86 ? 7.075 -9.319 -16.076 1.00 55.09 86 ILE A O 1
ATOM 674 N N . GLY A 1 87 ? 9.224 -9.378 -15.437 1.00 48.06 87 GLY A N 1
ATOM 675 C CA . GLY A 1 87 ? 9.814 -8.874 -16.688 1.00 48.06 87 GLY A CA 1
ATOM 676 C C . GLY A 1 87 ? 9.746 -9.825 -17.897 1.00 48.06 87 GLY A C 1
ATOM 677 O O . GLY A 1 87 ? 10.598 -9.749 -18.775 1.00 48.06 87 GLY A O 1
ATOM 678 N N . LYS A 1 88 ? 8.777 -10.748 -17.957 1.00 44.28 88 LYS A N 1
ATOM 679 C CA . LYS A 1 88 ? 8.604 -11.688 -19.079 1.00 44.28 88 LYS A CA 1
ATOM 680 C C . LYS A 1 88 ? 7.156 -11.730 -19.562 1.00 44.28 88 LYS A C 1
ATOM 682 O O . LYS A 1 88 ? 6.406 -12.646 -19.240 1.00 44.28 88 LYS A O 1
ATOM 687 N N . LYS A 1 89 ? 6.790 -10.744 -20.376 1.00 42.97 89 LYS A N 1
ATOM 688 C CA . LYS A 1 89 ? 5.798 -10.878 -21.451 1.00 42.97 89 LYS A CA 1
ATOM 689 C C . LYS A 1 89 ? 6.311 -10.071 -22.639 1.00 42.97 89 LYS A C 1
ATOM 691 O O . LYS A 1 89 ? 6.877 -9.001 -22.426 1.00 42.97 89 LYS A O 1
ATOM 696 N N . ASP A 1 90 ? 6.103 -10.578 -23.851 1.00 43.56 90 ASP A N 1
ATOM 697 C CA . ASP A 1 90 ? 6.663 -10.114 -25.136 1.00 43.56 90 ASP A CA 1
ATOM 698 C C . ASP A 1 90 ? 6.328 -8.663 -25.561 1.00 43.56 90 ASP A C 1
ATOM 700 O O . ASP A 1 90 ? 6.470 -8.313 -26.724 1.00 43.56 90 ASP A O 1
ATOM 704 N N . ASN A 1 91 ? 5.906 -7.785 -24.646 1.00 48.50 91 ASN A N 1
ATOM 705 C CA . ASN A 1 91 ? 5.521 -6.399 -24.930 1.00 48.50 91 ASN A CA 1
ATOM 706 C C . ASN A 1 91 ? 6.013 -5.371 -23.886 1.00 48.50 91 ASN A C 1
ATOM 708 O O . ASN A 1 91 ? 5.570 -4.220 -23.910 1.00 48.50 91 ASN A O 1
ATOM 712 N N . ILE A 1 92 ? 6.917 -5.748 -22.972 1.00 52.31 92 ILE A N 1
ATOM 713 C CA . ILE A 1 92 ? 7.497 -4.822 -21.986 1.00 52.31 92 ILE A CA 1
ATOM 714 C C . ILE A 1 92 ? 8.716 -4.139 -22.608 1.00 52.31 92 ILE A C 1
ATOM 716 O O . ILE A 1 92 ? 9.666 -4.801 -23.021 1.00 52.31 92 ILE A O 1
ATOM 720 N N . ASP A 1 93 ? 8.693 -2.808 -22.666 1.00 52.69 93 ASP A N 1
ATOM 721 C CA . ASP A 1 93 ? 9.895 -2.031 -22.947 1.00 52.69 93 ASP A CA 1
ATOM 722 C C . ASP A 1 93 ? 10.876 -2.241 -21.791 1.00 52.69 93 ASP A C 1
ATOM 724 O O . ASP A 1 93 ? 10.659 -1.735 -20.688 1.00 52.69 93 ASP A O 1
ATOM 728 N N . SER A 1 94 ? 11.931 -3.024 -22.008 1.00 52.66 94 SER A N 1
ATOM 729 C CA . SER A 1 94 ? 12.937 -3.337 -20.986 1.00 52.66 94 SER A CA 1
ATOM 730 C C . SER A 1 94 ? 13.679 -2.096 -20.467 1.00 52.66 94 SER A C 1
ATOM 732 O O . SER A 1 94 ? 14.435 -2.205 -19.505 1.00 52.66 94 SER A O 1
ATOM 734 N N . GLN A 1 95 ? 13.438 -0.921 -21.060 1.00 57.59 95 GLN A N 1
ATOM 735 C CA . GLN A 1 95 ? 14.016 0.362 -20.667 1.00 57.59 95 GLN A CA 1
ATOM 736 C C . GLN A 1 95 ? 13.058 1.284 -19.887 1.00 57.59 95 GLN A C 1
ATOM 738 O O . GLN A 1 95 ? 13.493 2.343 -19.445 1.00 57.59 95 GLN A O 1
ATOM 743 N N . ASN A 1 96 ? 11.782 0.922 -19.681 1.00 70.50 96 ASN A N 1
ATOM 744 C CA . ASN A 1 96 ? 10.809 1.793 -18.998 1.00 70.50 96 ASN A CA 1
ATOM 745 C C . ASN A 1 96 ? 10.328 1.210 -17.658 1.00 70.50 96 ASN A C 1
ATOM 747 O O . ASN A 1 96 ? 9.190 0.746 -17.516 1.00 70.50 96 ASN A O 1
ATOM 751 N N . PHE A 1 97 ? 11.218 1.236 -16.667 1.00 79.44 97 PHE A N 1
ATOM 752 C CA . PHE A 1 97 ? 10.921 0.861 -15.287 1.00 79.44 97 PHE A CA 1
ATOM 753 C C . PHE A 1 97 ? 11.324 1.964 -14.311 1.00 79.44 97 PHE A C 1
ATOM 755 O O . PHE A 1 97 ? 12.149 2.822 -14.620 1.00 79.44 97 PHE A O 1
ATOM 762 N N . ILE A 1 98 ? 10.746 1.916 -13.115 1.00 85.56 98 ILE A N 1
ATOM 763 C CA . ILE A 1 98 ? 11.277 2.619 -11.944 1.00 85.56 98 ILE A CA 1
ATOM 764 C C . ILE A 1 98 ? 11.732 1.605 -10.910 1.00 85.56 98 ILE A C 1
ATOM 766 O O . ILE A 1 98 ? 11.226 0.486 -10.851 1.00 85.56 98 ILE A O 1
ATOM 770 N N . GLU A 1 99 ? 12.668 2.009 -10.070 1.00 91.56 99 GLU A N 1
ATOM 771 C CA . GLU A 1 99 ? 13.007 1.263 -8.872 1.00 91.56 99 GLU A CA 1
ATOM 772 C C . GLU A 1 99 ? 12.029 1.622 -7.755 1.00 91.56 99 GLU A C 1
ATOM 774 O O . GLU A 1 99 ? 11.777 2.796 -7.479 1.00 91.56 99 GLU A O 1
ATOM 779 N N . ILE A 1 100 ? 11.456 0.598 -7.130 1.00 92.81 100 ILE A N 1
ATOM 780 C CA . ILE A 1 100 ? 10.570 0.744 -5.976 1.00 92.81 100 ILE A CA 1
ATOM 781 C C . ILE A 1 100 ? 11.115 -0.055 -4.803 1.00 92.81 100 ILE A C 1
ATOM 783 O O . ILE A 1 100 ? 11.710 -1.121 -4.974 1.00 92.81 100 ILE A O 1
ATOM 787 N N . GLU A 1 101 ? 10.824 0.399 -3.593 1.00 96.69 101 GLU A N 1
ATOM 788 C CA . GLU A 1 101 ? 10.949 -0.455 -2.420 1.00 96.69 101 GLU A CA 1
ATOM 789 C C 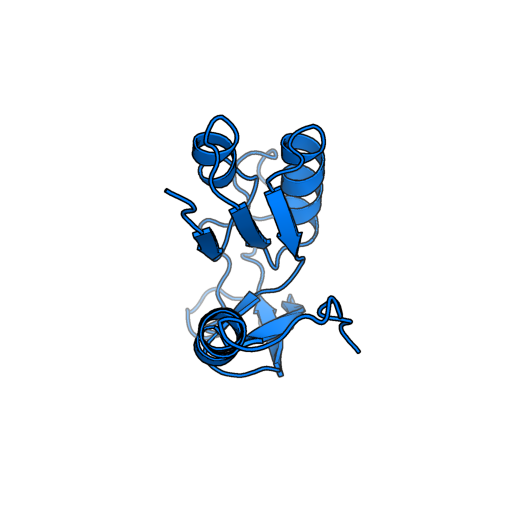. GLU A 1 101 ? 9.829 -1.495 -2.408 1.00 96.69 101 GLU A C 1
ATOM 791 O O . GLU A 1 101 ? 8.664 -1.192 -2.663 1.00 96.69 101 GLU A O 1
ATOM 796 N N . THR A 1 102 ? 10.174 -2.732 -2.081 1.00 97.25 102 THR A N 1
ATOM 797 C CA . THR A 1 102 ? 9.243 -3.831 -1.830 1.00 97.25 102 THR A CA 1
ATOM 798 C C . THR A 1 102 ? 9.455 -4.330 -0.414 1.00 97.25 102 THR A C 1
ATOM 800 O O . THR A 1 102 ? 10.601 -4.489 0.001 1.00 97.25 102 THR A O 1
ATOM 803 N N . ILE A 1 103 ? 8.366 -4.549 0.323 1.00 97.75 103 ILE A N 1
ATOM 804 C CA . ILE A 1 103 ? 8.424 -5.105 1.677 1.00 97.75 103 ILE A CA 1
ATOM 805 C C . ILE A 1 103 ? 8.248 -6.623 1.681 1.00 97.75 103 ILE A C 1
ATOM 807 O O . ILE A 1 103 ? 7.530 -7.177 0.849 1.00 97.75 103 ILE A O 1
ATOM 811 N N . ASP A 1 104 ? 8.828 -7.272 2.685 1.00 97.69 104 ASP A N 1
ATOM 812 C CA . ASP A 1 104 ? 8.476 -8.637 3.070 1.00 97.69 104 ASP A CA 1
ATOM 813 C C . ASP A 1 104 ? 7.128 -8.643 3.814 1.00 97.69 104 ASP A C 1
ATOM 815 O O . ASP A 1 104 ? 7.012 -8.151 4.944 1.00 97.69 104 ASP A O 1
ATOM 819 N N . LEU A 1 105 ? 6.098 -9.211 3.180 1.00 97.06 105 LEU A N 1
ATOM 820 C CA . LEU A 1 105 ? 4.763 -9.323 3.765 1.00 97.06 105 LEU A CA 1
ATOM 821 C C . LEU A 1 105 ? 4.746 -10.185 5.031 1.00 97.06 105 LEU A C 1
ATOM 823 O O . LEU A 1 105 ? 4.051 -9.844 5.991 1.00 97.06 105 LEU A O 1
ATOM 827 N N . ALA A 1 106 ? 5.488 -11.293 5.049 1.00 96.44 106 ALA A N 1
ATOM 828 C CA . ALA A 1 106 ? 5.515 -12.195 6.192 1.00 96.44 106 ALA A CA 1
ATOM 829 C C . ALA A 1 106 ? 6.145 -11.488 7.394 1.00 96.44 106 ALA A C 1
ATOM 831 O O . ALA A 1 106 ? 5.551 -11.463 8.475 1.00 96.44 106 ALA A O 1
ATOM 832 N N . ALA A 1 107 ? 7.286 -10.822 7.195 1.00 95.50 107 ALA A N 1
ATOM 833 C CA . ALA A 1 107 ? 7.910 -10.007 8.235 1.00 95.50 107 ALA A CA 1
ATOM 834 C C . ALA A 1 107 ? 6.971 -8.894 8.735 1.00 95.50 107 ALA A C 1
ATOM 836 O O . ALA A 1 107 ? 6.843 -8.684 9.947 1.00 95.50 107 ALA A O 1
ATOM 837 N N . PHE A 1 108 ? 6.258 -8.216 7.826 1.00 95.88 108 PHE A N 1
ATOM 838 C CA . PHE A 1 108 ? 5.282 -7.190 8.192 1.00 95.88 108 PHE A CA 1
ATOM 839 C C . PHE A 1 108 ? 4.149 -7.759 9.060 1.00 95.88 108 PHE A C 1
ATOM 841 O O . PHE A 1 108 ? 3.839 -7.180 10.102 1.00 95.88 108 PHE A O 1
ATOM 848 N N . ILE A 1 109 ? 3.581 -8.918 8.707 1.00 94.75 109 ILE A N 1
ATOM 849 C CA . ILE A 1 109 ? 2.552 -9.606 9.506 1.00 94.75 109 ILE A CA 1
ATOM 850 C C . ILE A 1 109 ? 3.104 -10.020 10.879 1.00 94.75 109 ILE A C 1
ATOM 852 O O . ILE A 1 109 ? 2.473 -9.762 11.909 1.00 94.75 109 ILE A O 1
ATOM 856 N N . HIS A 1 110 ? 4.305 -10.602 10.931 1.00 93.38 110 HIS A N 1
ATOM 857 C CA . HIS A 1 110 ? 4.939 -11.009 12.187 1.00 93.38 110 HIS A CA 1
ATOM 858 C C . HIS A 1 110 ? 5.185 -9.831 13.141 1.00 93.38 110 HIS A C 1
ATOM 860 O O . HIS A 1 110 ? 5.090 -10.005 14.361 1.00 93.38 110 HIS A O 1
ATOM 866 N N . SER A 1 111 ? 5.384 -8.616 12.615 1.00 91.38 111 SER A N 1
ATOM 867 C CA . SER A 1 111 ? 5.522 -7.396 13.425 1.00 91.38 111 SER A CA 1
ATOM 868 C C . SER A 1 111 ? 4.293 -7.079 14.298 1.00 91.38 111 SER A C 1
ATOM 870 O O . SER A 1 111 ? 4.400 -6.334 15.275 1.00 91.38 111 SER A O 1
ATOM 872 N N . PHE A 1 112 ? 3.120 -7.644 13.988 1.00 86.88 112 PHE A N 1
ATOM 873 C CA . PHE A 1 112 ? 1.909 -7.508 14.806 1.00 86.88 112 PHE A CA 1
ATOM 874 C C . PHE A 1 112 ? 1.779 -8.604 15.865 1.00 86.88 112 PHE A C 1
ATOM 876 O O . PHE A 1 112 ? 1.176 -8.373 16.913 1.00 86.88 112 PHE A O 1
ATOM 883 N N . ILE A 1 113 ? 2.364 -9.777 15.621 1.00 78.44 113 ILE A N 1
ATOM 884 C CA . ILE A 1 113 ? 2.269 -10.942 16.510 1.00 78.44 113 ILE A CA 1
ATOM 885 C C . ILE A 1 113 ? 3.210 -10.771 17.715 1.00 78.44 113 ILE A C 1
ATOM 887 O O . ILE A 1 113 ? 2.819 -11.059 18.844 1.00 78.44 113 ILE A O 1
ATOM 891 N N . GLY A 1 114 ? 4.400 -10.192 17.511 1.00 58.97 114 GLY A N 1
ATOM 892 C CA . GLY A 1 114 ? 5.360 -9.897 18.587 1.00 58.97 114 GLY A CA 1
ATOM 893 C C . GLY A 1 114 ? 4.968 -8.743 19.525 1.00 58.97 114 GLY A C 1
ATOM 894 O O . GLY A 1 114 ? 5.594 -8.558 20.562 1.00 58.97 114 GLY A O 1
ATOM 895 N N . ARG A 1 115 ? 3.921 -7.968 19.203 1.00 54.62 115 ARG A N 1
ATOM 896 C CA . ARG A 1 115 ? 3.469 -6.803 19.994 1.00 54.62 115 ARG A CA 1
ATOM 897 C C . ARG A 1 115 ? 2.514 -7.141 21.146 1.00 54.62 115 ARG A C 1
ATOM 899 O O . ARG A 1 115 ? 2.130 -6.239 21.886 1.00 54.62 115 ARG A O 1
ATOM 906 N N . LYS A 1 116 ? 2.117 -8.407 21.330 1.00 47.72 116 LYS A N 1
ATOM 907 C CA . LYS A 1 116 ? 1.219 -8.812 22.433 1.00 47.72 116 LYS A CA 1
ATOM 908 C C . LYS A 1 116 ? 1.916 -9.051 23.784 1.00 47.72 116 LYS A C 1
ATOM 910 O O . LYS A 1 116 ? 1.276 -9.537 24.709 1.00 47.72 116 LYS A O 1
ATOM 915 N N . GLY A 1 117 ? 3.174 -8.637 23.941 1.00 42.19 117 GLY A N 1
ATOM 916 C CA . GLY A 1 117 ? 3.857 -8.582 25.235 1.00 42.19 117 GLY A CA 1
ATOM 917 C C . GLY A 1 117 ? 4.763 -7.357 25.337 1.00 42.19 117 GLY A C 1
ATOM 918 O O . GLY A 1 117 ? 5.831 -7.338 24.741 1.00 42.19 117 GLY A O 1
ATOM 919 N N . GLY A 1 118 ? 4.342 -6.351 26.106 1.00 36.81 118 GLY A N 1
ATOM 920 C CA . GLY A 1 118 ? 5.185 -5.217 26.501 1.00 36.81 118 GLY A CA 1
ATOM 921 C C . GLY A 1 118 ? 4.834 -3.889 25.826 1.00 36.81 118 GLY A C 1
ATOM 922 O O . GLY A 1 118 ? 4.911 -3.732 24.610 1.00 36.81 118 GLY A O 1
ATOM 923 N N . HIS A 1 119 ? 4.480 -2.897 26.643 1.00 47.09 119 HIS A N 1
ATOM 924 C CA . HIS A 1 119 ? 4.450 -1.495 26.248 1.00 47.09 119 HIS A CA 1
ATOM 925 C C . HIS A 1 119 ? 5.802 -1.069 25.663 1.00 47.09 119 HIS A C 1
ATOM 927 O O . HIS A 1 119 ? 6.776 -0.978 26.395 1.00 47.09 119 HIS A O 1
ATOM 933 N N . THR A 1 120 ? 5.842 -0.736 24.375 1.00 37.59 120 THR A N 1
ATOM 934 C CA . THR A 1 120 ? 6.613 0.395 23.834 1.00 37.59 120 THR A CA 1
ATOM 935 C C . THR A 1 120 ? 6.052 0.753 22.458 1.00 37.59 120 THR A C 1
ATOM 937 O O . THR A 1 120 ? 6.011 -0.061 21.537 1.00 37.59 120 THR A O 1
ATOM 940 N N . GLN A 1 121 ? 5.584 1.995 22.310 1.00 49.84 121 GLN A N 1
ATOM 941 C CA . GLN A 1 121 ? 5.447 2.592 20.988 1.00 49.84 121 GLN A CA 1
ATOM 942 C C . GLN A 1 121 ? 6.861 2.819 20.453 1.00 49.84 121 GLN A C 1
ATOM 944 O O . GLN A 1 121 ? 7.600 3.630 21.003 1.00 49.84 121 GLN A O 1
ATOM 949 N N . ASN A 1 122 ? 7.234 2.130 19.379 1.00 40.00 122 ASN A N 1
ATOM 950 C CA . ASN A 1 122 ? 8.253 2.647 18.481 1.00 40.00 122 ASN A CA 1
ATOM 951 C C . ASN A 1 122 ? 7.867 2.296 17.046 1.00 40.00 122 ASN A C 1
ATOM 953 O O . ASN A 1 122 ? 7.643 1.134 16.694 1.00 40.00 122 ASN A O 1
ATOM 957 N N . GLY A 1 123 ? 7.650 3.352 16.264 1.00 40.50 123 GLY A N 1
ATOM 958 C CA . GLY A 1 123 ? 7.164 3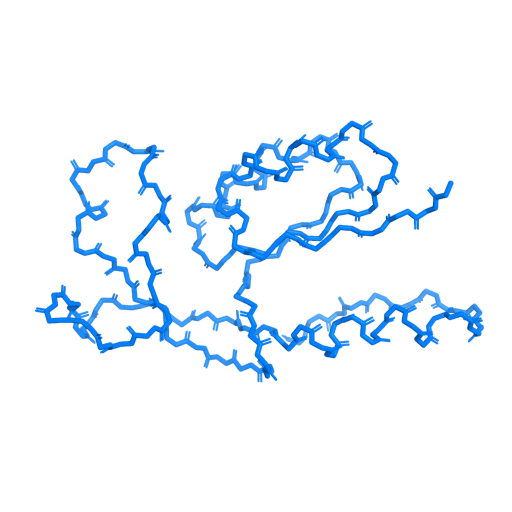.278 14.899 1.00 40.50 123 GLY A CA 1
ATOM 959 C C . GLY A 1 123 ? 8.141 2.531 14.005 1.00 40.50 123 GLY A C 1
ATOM 960 O O . GLY A 1 123 ? 9.354 2.591 14.194 1.00 40.50 123 GLY A O 1
ATOM 961 N N . TYR A 1 124 ? 7.589 1.860 13.001 1.00 39.56 124 TYR A N 1
ATOM 962 C CA . TYR A 1 124 ? 8.340 1.454 11.823 1.00 39.56 124 TYR A CA 1
ATOM 963 C C . TYR A 1 124 ? 8.928 2.735 11.204 1.00 39.56 124 TYR A C 1
ATOM 965 O O . TYR A 1 124 ? 8.222 3.489 10.535 1.00 39.56 124 TYR A O 1
ATOM 973 N N . ARG A 1 125 ? 10.191 3.042 11.509 1.00 44.47 125 ARG A N 1
ATOM 974 C CA . ARG A 1 125 ? 10.969 4.051 10.793 1.00 44.47 125 ARG A CA 1
ATOM 975 C C . ARG A 1 125 ? 11.687 3.306 9.681 1.00 44.47 125 ARG A C 1
ATOM 977 O O . ARG A 1 125 ? 12.584 2.517 9.958 1.00 44.47 125 ARG A O 1
ATOM 984 N N . GLY A 1 126 ? 11.208 3.496 8.454 1.00 41.38 126 GLY A N 1
ATOM 985 C CA . GLY A 1 126 ? 11.957 3.104 7.267 1.00 41.38 126 GLY A CA 1
ATOM 986 C C . GLY A 1 126 ? 13.303 3.822 7.279 1.00 41.38 126 GLY A C 1
ATOM 987 O O . GLY A 1 126 ? 13.341 5.023 7.559 1.00 41.38 126 GLY A O 1
ATOM 988 N N . CYS A 1 127 ? 14.369 3.053 7.077 1.00 34.94 127 CYS A N 1
ATOM 989 C CA . CYS A 1 127 ? 15.657 3.576 6.644 1.00 34.94 127 CYS A CA 1
ATOM 990 C C . CYS A 1 127 ? 15.540 4.110 5.219 1.00 34.94 127 CYS A C 1
ATOM 992 O O . CYS A 1 127 ? 14.717 3.537 4.468 1.00 34.94 127 CYS A O 1
#

Nearest PDB structures (foldseek):
  6wlf-assembly1_A  TM=8.127E-01  e=1.152E-03  Bursaphelenchus xylophilus
  4mwz-assembly1_A  TM=8.537E-01  e=5.100E-03  Plasmodium vivax Sal-1
  5wp5-assembly2_B  TM=8.770E-01  e=6.606E-03  Arabidopsis thaliana
  3ccf-assembly1_A  TM=8.085E-01  e=3.459E-03  Trichormus variabilis ATCC 29413
  4azs-assembly1_A  TM=8.734E-01  e=1.346E-02  Escherichia coli

Radius of gyration: 16.1 Å; Cα contacts (8 Å, |Δi|>4): 199; chains: 1; bounding box: 32×24×52 Å

Sequence (127 aa):
EDSTVIDCGANVGDITLLFAKTKAKVFSFEPDPLAYKTLKQRTAGFPNITCFQKGVGTENKITPFFFHRERTNLNHKAFSVSSSVIGKKDNIDSQNFIEIETIDLAAFIHSFIGRKGGHTQNGYRGC

Organism: NCBI:txid1484053

Secondary structure (DSSP, 8-state):
---EEEEET-TTSTTGGGGTTSSSEEEEE---HHHHHHHHHHHTT-TTEEEES-EEESS-EEEEEEPPGGGGTS-SS--SSS-BS---STT--TT-EEEEEEEEHHHHHHHHHGGGS----------

InterPro domains:
  IPR006342 Methyltransferase FkbM [TIGR01444] (4-110)
  IPR029063 S-adenosyl-L-methionine-dependent methyltransferase superfamily [G3DSA:3.40.50.150] (1-116)
  IPR029063 S-adenosyl-L-methionine-dependent methyltransferase superfamily [SSF53335] (2-110)

Solvent-accessible surface area (backbone atoms only — not comparable to full-atom values): 7824 Å² total; per-residue (Å²): 132,88,50,78,45,78,39,78,67,31,38,61,26,75,68,60,54,71,49,60,85,49,86,33,42,33,43,32,23,13,52,52,69,70,33,29,52,44,21,52,64,73,44,67,89,33,92,50,55,45,79,42,75,22,38,77,43,88,47,72,42,80,40,67,41,37,52,50,81,65,74,83,77,54,78,96,76,71,76,68,91,67,54,41,78,65,93,80,57,103,73,62,58,92,85,47,59,47,81,34,48,25,37,24,48,65,61,57,56,48,63,61,66,68,57,82,65,71,97,72,94,73,77,92,71,81,130

Foldseek 3Di:
DAAEAEAAQCFLPPVVVVCLPPNYQYEYEHQDPLSQVNNCVVCVPRPSYDYDNAHEDQAWDWAWKFDQPCPPPDPDPPPDPDIDSDPDDPRTPPPGTDIGTYHRPVVVVVVVVVPPDDDDDDDPDDD